Protein AF-B6B911-F1 (afdb_monomer_lite)

Radius of gyration: 18.02 Å; chains: 1; bounding box: 46×20×46 Å

Sequence (84 aa):
MTGNNVSHANNKTKRRFLPNLNDVTLQSEVLGRGVKLRISAAALRSVDHRGGLDAFLAKAKDEELSANALKVKKEIAKAQAAQA

Secondary structure (DSSP, 8-state):
-EEEEE-TT--EEEEE----EEEEEEEETTTTEEEEEEEEHHHHHHHHHTTSHHHHHHHS-GGGS-HHHHHHHHHHHHHHHHH-

pLDDT: mean 90.43, std 5.45, range [55.0, 97.19]

Foldseek 3Di:
DKAFDQDPVRDTDIDDDDAQWDFDWFADPLVRDTDTDTDGPVVVVVQVVLPGLQSSLVPDDPVVDDPVSVVVSVVSVVSVVVVD

Structure (mmCIF, N/CA/C/O backbone):
data_AF-B6B911-F1
#
_entry.id   AF-B6B911-F1
#
loop_
_atom_site.group_PDB
_atom_site.id
_atom_site.type_symbol
_atom_site.label_atom_id
_atom_site.label_alt_id
_atom_site.label_comp_id
_atom_site.label_asym_id
_atom_site.label_entity_id
_atom_site.label_seq_id
_atom_site.pdbx_PDB_ins_code
_atom_site.Cartn_x
_atom_site.Cartn_y
_atom_site.Cartn_z
_atom_site.occupancy
_atom_site.B_iso_or_equiv
_atom_site.auth_seq_id
_atom_site.auth_comp_id
_atom_site.auth_asym_id
_atom_site.auth_atom_id
_atom_site.pdbx_PDB_model_num
ATOM 1 N N . MET A 1 1 ? 13.977 -3.371 -6.265 1.00 85.12 1 MET A N 1
ATOM 2 C CA . MET A 1 1 ? 15.020 -4.370 -6.591 1.00 85.12 1 MET A CA 1
ATOM 3 C C . MET A 1 1 ? 15.813 -3.877 -7.798 1.00 85.12 1 MET A C 1
ATOM 5 O O . MET A 1 1 ? 15.212 -3.318 -8.713 1.00 85.12 1 MET A O 1
ATOM 9 N N . THR A 1 2 ? 17.138 -4.003 -7.793 1.00 92.19 2 THR A N 1
ATOM 10 C CA . THR A 1 2 ? 18.009 -3.643 -8.927 1.00 92.19 2 THR A CA 1
ATOM 11 C C . THR A 1 2 ? 18.535 -4.911 -9.592 1.00 92.19 2 THR A C 1
ATOM 13 O O . THR A 1 2 ? 18.621 -5.959 -8.960 1.00 92.19 2 THR A O 1
ATOM 16 N N . GLY A 1 3 ? 18.849 -4.836 -10.880 1.00 95.50 3 GLY A N 1
ATOM 17 C CA . GLY A 1 3 ? 19.451 -5.943 -11.618 1.00 95.50 3 GLY A CA 1
ATOM 18 C C . GLY A 1 3 ? 20.059 -5.469 -12.926 1.00 95.50 3 GLY A C 1
ATOM 19 O O . GLY A 1 3 ? 20.258 -4.269 -13.115 1.00 95.50 3 GLY A O 1
ATOM 20 N N . ASN A 1 4 ? 20.340 -6.405 -13.829 1.00 97.19 4 ASN A N 1
ATOM 21 C CA . ASN A 1 4 ? 20.887 -6.101 -15.146 1.00 97.19 4 ASN A CA 1
ATOM 22 C C . ASN A 1 4 ? 19.996 -6.682 -16.248 1.00 97.19 4 ASN A C 1
ATOM 24 O O . ASN A 1 4 ? 19.512 -7.801 -16.108 1.00 97.19 4 ASN A O 1
ATOM 28 N N . ASN A 1 5 ? 19.836 -5.966 -17.360 1.00 95.06 5 ASN A N 1
ATOM 29 C CA . ASN A 1 5 ? 19.480 -6.603 -18.622 1.00 95.06 5 ASN A CA 1
ATOM 30 C C . ASN A 1 5 ? 20.754 -7.246 -19.182 1.00 95.06 5 ASN A C 1
ATOM 32 O O . ASN A 1 5 ? 21.796 -6.588 -19.235 1.00 95.06 5 ASN A O 1
ATOM 36 N N . VAL A 1 6 ? 20.677 -8.517 -19.567 1.00 95.88 6 VAL A N 1
ATOM 37 C CA . VAL A 1 6 ? 21.806 -9.299 -20.083 1.00 95.88 6 VAL A CA 1
ATOM 38 C C . VAL A 1 6 ? 21.505 -9.650 -21.535 1.00 95.88 6 VAL A C 1
ATOM 40 O O . VAL A 1 6 ? 20.448 -10.212 -21.817 1.00 95.88 6 VAL A O 1
ATOM 43 N N . SER A 1 7 ? 22.393 -9.280 -22.457 1.00 95.44 7 SER A N 1
ATOM 44 C CA . SER A 1 7 ? 22.275 -9.691 -23.862 1.00 95.44 7 SER A CA 1
ATOM 45 C C . SER A 1 7 ? 22.775 -11.125 -24.070 1.00 95.44 7 SER A C 1
ATOM 47 O O . SER A 1 7 ? 23.438 -11.688 -23.203 1.00 95.44 7 SER A O 1
ATOM 49 N N . HIS A 1 8 ? 22.538 -11.699 -25.253 1.00 95.62 8 HIS A N 1
ATOM 50 C CA . HIS A 1 8 ? 23.104 -13.003 -25.631 1.00 95.62 8 HIS A CA 1
ATOM 51 C C . HIS A 1 8 ? 24.641 -13.049 -25.558 1.00 95.62 8 HIS A C 1
ATOM 53 O O . HIS A 1 8 ? 25.207 -14.089 -25.242 1.00 95.62 8 HIS A O 1
ATOM 59 N N . ALA A 1 9 ? 25.313 -11.914 -25.780 1.00 96.50 9 ALA A N 1
ATOM 60 C CA . ALA A 1 9 ? 26.763 -11.772 -25.619 1.00 96.50 9 ALA A CA 1
ATOM 61 C C . ALA A 1 9 ? 27.196 -11.496 -24.161 1.00 96.50 9 ALA A C 1
ATOM 63 O O . ALA A 1 9 ? 28.350 -11.168 -23.913 1.00 96.50 9 ALA A O 1
ATOM 64 N N . ASN A 1 10 ? 26.280 -11.597 -23.191 1.00 94.31 10 ASN A N 1
ATOM 65 C CA . ASN A 1 10 ? 26.489 -11.306 -21.770 1.00 94.31 10 ASN A CA 1
ATOM 66 C C . ASN A 1 10 ? 26.866 -9.852 -21.430 1.00 94.31 10 ASN A C 1
ATOM 68 O O . ASN A 1 10 ? 27.363 -9.581 -20.334 1.00 94.31 10 ASN A O 1
ATOM 72 N N . ASN A 1 11 ? 26.549 -8.890 -22.302 1.00 95.88 11 ASN A N 1
ATOM 73 C CA . ASN A 1 11 ? 26.697 -7.471 -21.974 1.00 95.88 11 ASN A CA 1
ATOM 74 C C . ASN A 1 11 ? 25.607 -7.063 -20.975 1.00 95.88 11 ASN A C 1
ATOM 76 O O . ASN A 1 11 ? 24.414 -7.220 -21.248 1.00 95.88 11 ASN A O 1
ATOM 80 N N . LYS A 1 12 ? 26.015 -6.549 -19.809 1.00 96.38 12 LYS A N 1
ATOM 81 C CA . LYS A 1 12 ? 25.123 -6.231 -18.684 1.00 96.38 12 LYS A CA 1
ATOM 82 C C . LYS A 1 12 ? 24.839 -4.730 -18.617 1.00 96.38 12 LYS A C 1
ATOM 84 O O . LYS A 1 12 ? 25.765 -3.938 -18.480 1.00 96.38 12 LYS A O 1
ATOM 89 N N . THR A 1 13 ? 23.565 -4.337 -18.636 1.00 96.38 13 THR A N 1
ATOM 90 C CA . THR A 1 13 ? 23.127 -2.942 -18.420 1.00 96.38 13 THR A CA 1
ATOM 91 C C . THR A 1 13 ? 22.233 -2.831 -17.188 1.00 96.38 13 THR A C 1
ATOM 93 O O . THR A 1 13 ? 21.314 -3.628 -17.018 1.00 96.38 13 THR A O 1
ATOM 96 N N . LYS A 1 14 ? 22.485 -1.854 -16.306 1.00 95.69 14 LYS A N 1
ATOM 97 C CA . LYS A 1 14 ? 21.735 -1.697 -15.046 1.00 95.69 14 LYS A CA 1
ATOM 98 C C . LYS A 1 14 ? 20.255 -1.389 -15.309 1.00 95.69 14 LYS A C 1
ATOM 100 O O . LYS A 1 14 ? 19.927 -0.505 -16.095 1.00 95.69 14 LYS A O 1
ATOM 105 N N . ARG A 1 15 ? 19.358 -2.056 -14.579 1.00 95.69 15 ARG A N 1
ATOM 106 C CA . ARG A 1 15 ? 17.902 -1.844 -14.603 1.00 95.69 15 ARG A CA 1
ATOM 107 C C . ARG A 1 15 ? 17.317 -1.831 -13.189 1.00 95.69 15 ARG A C 1
ATOM 109 O O . ARG A 1 15 ? 17.861 -2.414 -12.250 1.00 95.69 15 ARG A O 1
ATOM 116 N N . ARG A 1 16 ? 16.167 -1.169 -13.047 1.00 94.75 16 ARG A N 1
ATOM 117 C CA . ARG A 1 16 ? 15.316 -1.200 -11.850 1.00 94.75 16 ARG A CA 1
ATOM 118 C C . ARG A 1 16 ? 14.059 -2.037 -12.105 1.00 94.75 16 ARG A C 1
ATOM 120 O O . ARG A 1 16 ? 13.423 -1.884 -13.147 1.00 94.75 16 ARG A O 1
ATOM 127 N N . PHE A 1 17 ? 13.694 -2.878 -11.140 1.00 93.19 17 PHE A N 1
ATOM 128 C CA . PHE A 1 17 ? 12.407 -3.573 -11.090 1.00 93.19 17 PHE A CA 1
ATOM 129 C C . PHE A 1 17 ? 11.503 -2.844 -10.100 1.00 93.19 17 PHE A C 1
ATOM 131 O O . PHE A 1 17 ? 11.756 -2.856 -8.889 1.00 93.19 17 PHE A O 1
ATOM 138 N N . LEU A 1 18 ? 10.494 -2.164 -10.638 1.00 92.56 18 LEU A N 1
ATOM 139 C CA . LEU A 1 18 ? 9.503 -1.426 -9.866 1.00 92.56 18 LEU A CA 1
ATOM 140 C C . LEU A 1 18 ? 8.211 -2.247 -9.780 1.00 92.56 18 LEU A C 1
ATOM 142 O O . LEU A 1 18 ? 7.841 -2.888 -10.766 1.00 92.56 18 LEU A O 1
ATOM 146 N N . PRO A 1 19 ? 7.524 -2.244 -8.627 1.00 93.75 19 PRO A N 1
ATOM 147 C CA . PRO A 1 19 ? 6.189 -2.816 -8.533 1.00 93.75 19 PRO A CA 1
ATOM 148 C C . PRO A 1 19 ? 5.203 -2.020 -9.397 1.00 93.75 19 PRO A C 1
ATOM 150 O O . PRO A 1 19 ? 5.374 -0.817 -9.601 1.00 93.75 19 PRO A O 1
ATOM 153 N N . ASN A 1 20 ? 4.149 -2.689 -9.867 1.00 93.88 20 ASN A N 1
ATOM 154 C CA . ASN A 1 20 ? 3.044 -2.030 -10.559 1.00 93.88 20 ASN A CA 1
ATOM 155 C C . ASN A 1 20 ? 2.202 -1.242 -9.541 1.00 93.88 20 ASN A C 1
ATOM 157 O O . ASN A 1 20 ? 1.394 -1.849 -8.835 1.00 93.88 20 ASN A O 1
ATOM 161 N N . LEU A 1 21 ? 2.483 0.056 -9.395 1.00 93.56 21 LEU A N 1
ATOM 162 C CA . LEU A 1 21 ? 1.857 0.951 -8.419 1.00 93.56 21 LEU A CA 1
ATOM 163 C C . LEU A 1 21 ? 0.723 1.746 -9.062 1.00 93.56 21 LEU A C 1
ATOM 165 O O . LEU A 1 21 ? 0.968 2.492 -10.008 1.00 93.56 21 LEU A O 1
ATOM 169 N N . ASN A 1 22 ? -0.461 1.674 -8.459 1.00 92.62 22 ASN A N 1
ATOM 170 C CA . ASN A 1 22 ? -1.670 2.337 -8.927 1.00 92.62 22 ASN A CA 1
ATOM 171 C C . ASN A 1 22 ? -2.239 3.224 -7.812 1.00 92.62 22 ASN A C 1
ATOM 173 O O . ASN A 1 22 ? -2.222 2.839 -6.640 1.00 92.62 22 ASN A O 1
ATOM 177 N N . ASP A 1 23 ? -2.768 4.391 -8.179 1.00 93.88 23 ASP A N 1
ATOM 178 C CA . ASP A 1 23 ? -3.522 5.247 -7.262 1.00 93.88 23 ASP A CA 1
ATOM 179 C C . ASP A 1 23 ? -4.982 4.792 -7.245 1.00 93.88 23 ASP A C 1
ATOM 181 O O . ASP A 1 23 ? -5.698 4.942 -8.234 1.00 93.88 23 ASP A O 1
ATOM 185 N N . VAL A 1 24 ? -5.418 4.211 -6.127 1.00 91.75 24 VAL A N 1
ATOM 186 C CA . VAL A 1 24 ? -6.755 3.622 -5.985 1.00 91.75 24 VAL A CA 1
ATOM 187 C C . VAL A 1 24 ? -7.426 4.174 -4.733 1.00 91.75 24 VAL A C 1
ATOM 189 O O . VAL A 1 24 ? -6.780 4.408 -3.710 1.00 91.75 24 VAL A O 1
ATOM 192 N N . THR A 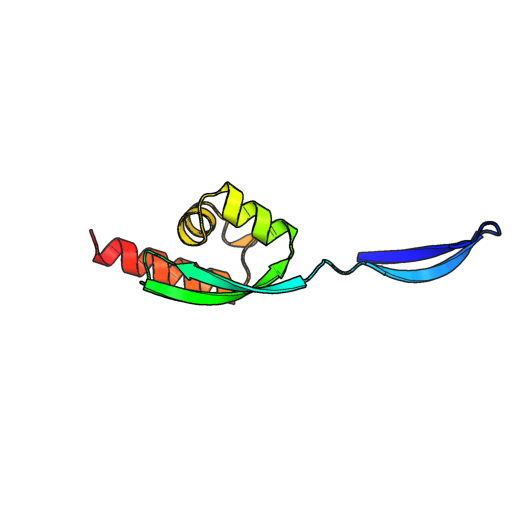1 25 ? -8.736 4.383 -4.817 1.00 92.94 25 THR A N 1
ATOM 193 C CA . THR A 1 25 ? -9.575 4.713 -3.663 1.00 92.94 25 THR A CA 1
ATOM 194 C C . THR A 1 25 ? -10.279 3.447 -3.198 1.00 92.94 25 THR A C 1
ATOM 196 O O . THR A 1 25 ? -11.051 2.862 -3.952 1.00 92.94 25 THR A O 1
ATOM 199 N N . LEU A 1 26 ? -10.010 3.029 -1.964 1.00 90.25 26 LEU A N 1
ATOM 200 C CA . LEU A 1 26 ? -10.658 1.888 -1.324 1.00 90.25 26 LEU A CA 1
ATOM 201 C C . LEU A 1 26 ? -11.706 2.402 -0.339 1.00 90.25 26 LEU A C 1
ATOM 203 O O . LEU A 1 26 ? -11.418 3.295 0.456 1.00 90.25 26 LEU A O 1
ATOM 207 N N . GLN A 1 27 ? -12.919 1.863 -0.403 1.00 90.69 27 GLN A N 1
ATOM 208 C CA . GLN A 1 27 ? -13.990 2.243 0.516 1.00 90.69 27 GLN A CA 1
ATOM 209 C C . GLN A 1 27 ? -13.825 1.505 1.849 1.00 90.69 27 GLN A C 1
ATOM 211 O O . GLN A 1 27 ? -13.523 0.312 1.863 1.00 90.69 27 GLN A O 1
ATOM 216 N N . SER A 1 28 ? -13.993 2.235 2.951 1.00 90.00 28 SER A N 1
ATOM 217 C CA . SER A 1 28 ? -14.095 1.682 4.302 1.00 90.00 28 SER A CA 1
ATOM 218 C C . SER A 1 28 ? -15.553 1.751 4.735 1.00 90.00 28 SER A C 1
ATOM 220 O O . SER A 1 28 ? -16.153 2.828 4.712 1.00 90.00 28 SER A O 1
ATOM 222 N N . GLU A 1 29 ? -16.116 0.611 5.120 1.00 87.94 29 GLU A N 1
ATOM 223 C CA . GLU A 1 29 ? -17.490 0.509 5.613 1.00 87.94 29 GLU A CA 1
ATOM 224 C C . GLU A 1 29 ? -17.577 1.058 7.036 1.00 87.94 29 GLU A C 1
ATOM 226 O O . GLU A 1 29 ? -18.481 1.827 7.351 1.00 87.94 29 GLU A O 1
ATOM 231 N N . VAL A 1 30 ? -16.576 0.757 7.869 1.00 87.44 30 VAL A N 1
ATOM 232 C CA . VAL A 1 30 ? -16.513 1.216 9.266 1.00 87.44 30 VAL A CA 1
ATOM 233 C C . VAL A 1 30 ? -16.434 2.741 9.356 1.00 87.44 30 VAL A C 1
ATOM 235 O O . VAL A 1 30 ? -17.063 3.345 10.224 1.00 87.44 30 VAL A O 1
ATOM 238 N N . LEU A 1 31 ? -15.642 3.372 8.482 1.00 86.19 31 LEU A N 1
ATOM 239 C CA . LEU A 1 31 ? -15.459 4.827 8.475 1.00 86.19 31 LEU A CA 1
ATOM 240 C C . LEU A 1 31 ? -16.456 5.562 7.567 1.00 86.19 31 LEU A C 1
ATOM 242 O O . LEU A 1 31 ? -16.484 6.792 7.587 1.00 86.19 31 LEU A O 1
ATOM 246 N N . GLY A 1 32 ? -17.215 4.845 6.732 1.00 87.38 32 GLY A N 1
ATOM 247 C CA . GLY A 1 32 ? -18.145 5.430 5.762 1.00 87.38 32 GLY A CA 1
ATOM 248 C C . GLY A 1 32 ? -17.489 6.359 4.731 1.00 87.38 32 GLY A C 1
ATOM 249 O O . GLY A 1 32 ? -18.154 7.238 4.184 1.00 87.38 32 GLY A O 1
ATOM 250 N N . ARG A 1 33 ? -16.177 6.224 4.484 1.00 90.44 33 ARG A N 1
ATOM 251 C CA . ARG A 1 33 ? -15.421 7.096 3.569 1.00 90.44 33 ARG A CA 1
ATOM 252 C C . ARG A 1 33 ? -14.397 6.335 2.734 1.00 90.44 33 ARG A C 1
ATOM 254 O O . ARG A 1 33 ? -13.839 5.325 3.162 1.00 90.44 33 ARG A O 1
ATOM 261 N N . GLY A 1 34 ? -14.085 6.900 1.569 1.00 91.06 34 GLY A N 1
ATOM 262 C CA . GLY A 1 34 ? -13.037 6.403 0.683 1.00 91.06 34 GLY A CA 1
ATOM 263 C C . GLY A 1 34 ? -11.644 6.838 1.135 1.00 91.06 34 GLY A C 1
ATOM 264 O O . GLY A 1 34 ? -11.388 8.022 1.354 1.00 91.06 34 GLY A O 1
ATOM 265 N N . VAL A 1 35 ? -10.719 5.886 1.222 1.00 90.50 35 VAL A N 1
ATOM 266 C CA . VAL A 1 35 ? -9.302 6.119 1.508 1.00 90.50 35 VAL A CA 1
ATOM 267 C C . VAL A 1 35 ? -8.507 5.973 0.215 1.00 90.50 35 VAL A C 1
ATOM 269 O O . VAL A 1 35 ? -8.445 4.897 -0.379 1.00 90.50 35 VAL A O 1
ATOM 272 N N . LYS A 1 36 ? -7.869 7.060 -0.225 1.00 92.44 36 LYS A N 1
ATOM 273 C CA . LYS A 1 36 ? -6.984 7.045 -1.394 1.00 92.44 36 LYS A CA 1
ATOM 274 C C . LYS A 1 36 ? -5.581 6.602 -0.990 1.00 92.44 36 LYS A C 1
ATOM 276 O O . LYS A 1 36 ? -4.946 7.241 -0.151 1.00 92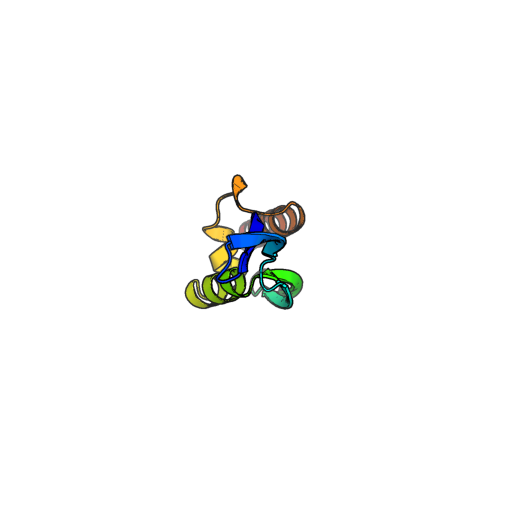.44 36 LYS A O 1
ATOM 281 N N . LEU A 1 37 ? -5.085 5.532 -1.604 1.00 91.12 37 LEU A N 1
ATOM 282 C CA . LEU A 1 37 ? -3.750 4.989 -1.364 1.00 91.12 37 LEU A CA 1
ATOM 283 C C . LEU A 1 37 ? -3.065 4.656 -2.691 1.00 91.12 37 LEU A C 1
ATOM 285 O O . LEU A 1 37 ? -3.696 4.199 -3.643 1.00 91.12 37 LEU A O 1
ATOM 289 N N . ARG A 1 38 ? -1.743 4.836 -2.726 1.00 92.88 38 ARG A N 1
ATOM 290 C CA . ARG A 1 38 ? -0.905 4.327 -3.811 1.00 92.88 38 ARG A CA 1
ATOM 291 C C . ARG A 1 38 ? -0.437 2.926 -3.452 1.00 92.88 38 ARG A C 1
ATOM 293 O O . ARG A 1 38 ? 0.422 2.766 -2.585 1.00 92.88 38 ARG A O 1
ATOM 300 N N . ILE A 1 39 ? -1.010 1.917 -4.096 1.00 91.94 39 ILE A N 1
ATOM 301 C CA . ILE A 1 39 ? -0.800 0.507 -3.745 1.00 91.94 39 ILE A CA 1
ATOM 302 C C . ILE A 1 39 ? -0.314 -0.301 -4.939 1.00 91.94 39 ILE A C 1
ATOM 304 O O . ILE A 1 39 ? -0.505 0.077 -6.092 1.00 91.94 39 ILE A O 1
ATOM 308 N N . SER A 1 40 ? 0.333 -1.433 -4.665 1.00 94.12 40 SER A N 1
ATOM 309 C CA . SER A 1 40 ? 0.693 -2.368 -5.724 1.00 94.12 40 SER A CA 1
ATOM 310 C C . SER A 1 40 ? -0.527 -3.171 -6.182 1.00 94.12 40 SER A C 1
ATOM 312 O O . SER A 1 40 ? -1.418 -3.478 -5.389 1.00 94.12 40 SER A O 1
ATOM 314 N N . ALA A 1 41 ? -0.538 -3.611 -7.440 1.00 93.38 41 ALA A N 1
ATOM 315 C CA . ALA A 1 41 ? -1.584 -4.507 -7.945 1.00 93.38 41 ALA A CA 1
ATOM 316 C C . ALA A 1 41 ? -1.672 -5.846 -7.171 1.00 93.38 41 ALA A C 1
ATOM 318 O O . ALA A 1 41 ? -2.706 -6.510 -7.167 1.00 93.38 41 ALA A O 1
ATOM 319 N N . ALA A 1 42 ? -0.590 -6.274 -6.509 1.00 93.00 42 ALA A N 1
ATOM 320 C CA . ALA A 1 42 ? -0.606 -7.445 -5.628 1.00 93.00 42 ALA A CA 1
ATOM 321 C C . ALA A 1 42 ? -1.326 -7.162 -4.299 1.00 93.00 42 ALA A C 1
ATOM 323 O O . ALA A 1 42 ? -2.082 -8.006 -3.818 1.00 93.00 42 ALA A O 1
ATOM 324 N N . ALA A 1 43 ? -1.129 -5.966 -3.736 1.00 91.81 43 ALA A N 1
ATOM 325 C CA . ALA A 1 43 ? -1.852 -5.528 -2.550 1.00 91.81 43 ALA A CA 1
ATOM 326 C C . ALA A 1 43 ? -3.354 -5.400 -2.837 1.00 91.81 43 ALA A C 1
ATOM 328 O O . ALA A 1 43 ? -4.145 -5.904 -2.050 1.00 91.81 43 ALA A O 1
ATOM 329 N N . LEU A 1 44 ? -3.743 -4.838 -3.989 1.00 92.12 44 LEU A N 1
ATOM 330 C CA . LEU A 1 44 ? -5.153 -4.734 -4.389 1.00 92.12 44 LEU A CA 1
ATOM 331 C C . LEU A 1 44 ? -5.847 -6.108 -4.417 1.00 92.12 44 LEU A C 1
ATOM 333 O O . LEU A 1 44 ? -6.828 -6.310 -3.714 1.00 92.12 44 LEU A O 1
ATOM 337 N N . ARG A 1 45 ? -5.248 -7.100 -5.091 1.00 93.19 45 ARG A N 1
ATOM 338 C CA . ARG A 1 45 ? -5.762 -8.485 -5.096 1.00 93.19 45 ARG A CA 1
ATOM 339 C C . ARG A 1 45 ? -5.888 -9.085 -3.695 1.00 93.19 45 ARG A C 1
ATOM 341 O O . ARG A 1 45 ? -6.788 -9.873 -3.430 1.00 93.19 45 ARG A O 1
ATOM 348 N N . SER A 1 46 ? -4.970 -8.727 -2.800 1.00 93.19 46 SER A N 1
ATOM 349 C CA . SER A 1 46 ? -4.972 -9.204 -1.416 1.00 93.19 46 SER A CA 1
ATOM 350 C C . SER A 1 46 ? -6.060 -8.550 -0.562 1.00 93.19 46 SER A C 1
ATOM 352 O O . SER A 1 46 ? -6.512 -9.169 0.400 1.00 93.19 46 SER A O 1
ATOM 354 N N . VAL A 1 47 ? -6.444 -7.310 -0.875 1.00 91.81 47 VAL A N 1
ATOM 355 C CA . VAL A 1 47 ? -7.580 -6.609 -0.260 1.00 91.81 47 VAL A CA 1
ATOM 356 C C . VAL A 1 47 ? -8.885 -7.248 -0.725 1.00 91.81 47 VAL A C 1
ATOM 358 O O . VAL A 1 47 ? -9.700 -7.623 0.115 1.00 91.81 47 VAL A O 1
ATOM 361 N N . ASP A 1 48 ? -9.032 -7.476 -2.032 1.00 90.62 48 ASP A N 1
ATOM 362 C CA . ASP A 1 48 ? -10.223 -8.115 -2.605 1.00 90.62 48 ASP A CA 1
ATOM 363 C C . ASP A 1 48 ? -10.418 -9.528 -2.046 1.00 90.62 48 ASP A C 1
ATOM 365 O O . ASP A 1 48 ? -11.499 -9.884 -1.586 1.00 90.62 48 ASP A O 1
ATOM 369 N N . HIS A 1 49 ? -9.341 -10.318 -1.979 1.00 92.50 49 HIS A N 1
ATOM 370 C CA . HIS A 1 49 ? -9.387 -11.667 -1.415 1.00 92.50 49 HIS A CA 1
ATOM 371 C C . HIS A 1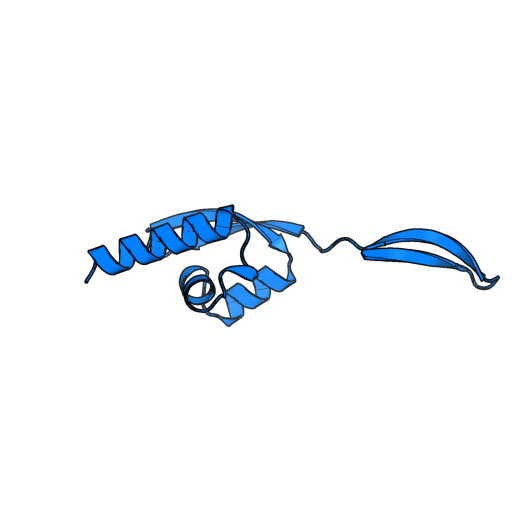 49 ? -9.770 -11.690 0.072 1.00 92.50 49 HIS A C 1
ATOM 373 O O . HIS A 1 49 ? -10.357 -12.660 0.547 1.00 92.50 49 HIS A O 1
ATOM 379 N N . ARG A 1 50 ? -9.445 -10.632 0.824 1.00 89.25 50 ARG A N 1
ATOM 380 C CA . ARG A 1 50 ? -9.820 -10.509 2.239 1.00 89.25 50 ARG A CA 1
ATOM 381 C C . ARG A 1 50 ? -11.215 -9.915 2.448 1.00 89.25 50 ARG A C 1
ATOM 383 O O . ARG A 1 50 ? -11.635 -9.841 3.599 1.00 89.25 50 ARG A O 1
ATOM 390 N N . GLY A 1 51 ? -11.922 -9.545 1.379 1.00 87.38 51 GLY A N 1
ATOM 391 C CA . GLY A 1 51 ? -13.276 -8.999 1.451 1.00 87.38 51 GLY A CA 1
ATOM 392 C C . GLY A 1 51 ? -13.329 -7.511 1.795 1.00 87.38 51 GLY A C 1
ATOM 393 O O . GLY A 1 51 ? -14.294 -7.075 2.406 1.00 87.38 51 GLY A O 1
ATOM 394 N N . GLY A 1 52 ? -12.299 -6.735 1.441 1.00 88.56 52 GLY A N 1
ATOM 395 C CA . GLY A 1 52 ? -12.309 -5.276 1.586 1.00 88.56 52 GLY A CA 1
ATOM 396 C C . GLY A 1 52 ? -11.195 -4.712 2.468 1.00 88.56 52 GLY A C 1
ATOM 397 O O . GLY A 1 52 ? -10.379 -5.436 3.048 1.00 88.56 52 GLY A O 1
ATOM 398 N N . LEU A 1 53 ? -11.138 -3.376 2.533 1.00 89.38 53 LEU A N 1
ATOM 399 C CA . LEU A 1 53 ? -10.063 -2.639 3.204 1.00 89.38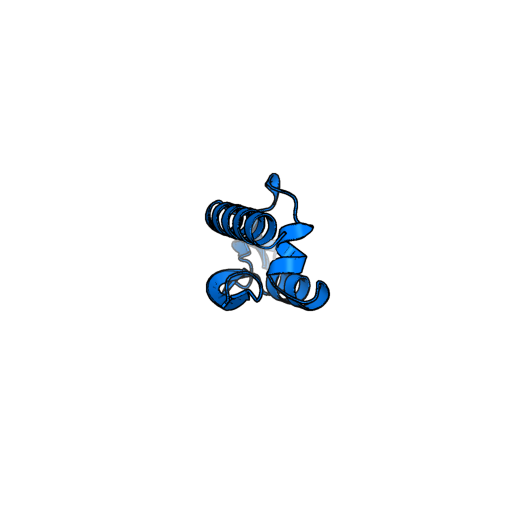 53 LEU A CA 1
ATOM 400 C C . LEU A 1 53 ? -10.040 -2.908 4.713 1.00 89.38 53 LEU A C 1
ATOM 402 O O . LEU A 1 53 ? -8.977 -3.178 5.271 1.00 89.38 53 LEU A O 1
ATOM 406 N N . ASP A 1 54 ? -11.202 -2.870 5.358 1.00 88.38 54 ASP A N 1
ATOM 407 C CA . ASP A 1 54 ? -11.304 -2.968 6.816 1.00 88.38 54 ASP A CA 1
ATOM 408 C C . ASP A 1 54 ? -10.908 -4.368 7.306 1.00 88.38 54 ASP A C 1
ATOM 410 O O . ASP A 1 54 ? -10.088 -4.513 8.215 1.00 88.38 54 ASP A O 1
ATOM 414 N N . ALA A 1 55 ? -11.397 -5.412 6.627 1.00 90.12 55 ALA A N 1
ATOM 415 C CA . ALA A 1 55 ? -11.048 -6.802 6.913 1.00 90.12 55 ALA A CA 1
ATOM 416 C C . ALA A 1 55 ? -9.561 -7.100 6.653 1.00 90.12 55 ALA A C 1
ATOM 418 O O . ALA A 1 55 ? -8.929 -7.860 7.397 1.00 90.12 55 ALA A O 1
ATOM 419 N N . PHE A 1 56 ? -8.977 -6.487 5.617 1.00 91.56 56 PHE A N 1
ATOM 420 C CA . PHE A 1 56 ? -7.541 -6.560 5.366 1.00 91.56 56 PHE A CA 1
ATOM 421 C C . PHE A 1 56 ? -6.744 -5.920 6.507 1.00 91.56 56 PHE A C 1
ATOM 423 O O . PHE A 1 56 ? -5.840 -6.556 7.051 1.00 91.56 56 PHE A O 1
ATOM 430 N N . LEU A 1 57 ? -7.085 -4.687 6.892 1.00 90.06 57 LEU A N 1
ATOM 431 C CA . LEU A 1 57 ? -6.356 -3.930 7.911 1.00 90.06 57 LEU A CA 1
ATOM 432 C C . LEU A 1 57 ? -6.485 -4.544 9.308 1.00 90.06 57 LEU A C 1
ATOM 434 O O . LEU A 1 57 ? -5.523 -4.492 10.072 1.00 90.06 57 LEU A O 1
ATOM 438 N N . ALA A 1 58 ? -7.615 -5.179 9.625 1.00 88.38 58 ALA A N 1
ATOM 439 C CA . ALA A 1 58 ? -7.807 -5.892 10.887 1.00 88.38 58 ALA A CA 1
ATOM 440 C C . ALA A 1 58 ? -6.849 -7.088 11.047 1.00 88.38 58 ALA A C 1
ATOM 442 O O . ALA A 1 58 ? -6.359 -7.345 12.144 1.00 88.38 58 ALA A O 1
ATOM 443 N N . LYS A 1 59 ? -6.548 -7.804 9.953 1.00 87.69 59 LYS A N 1
ATOM 444 C CA . LYS A 1 59 ? -5.666 -8.989 9.956 1.00 87.69 59 LYS A CA 1
ATOM 445 C C . 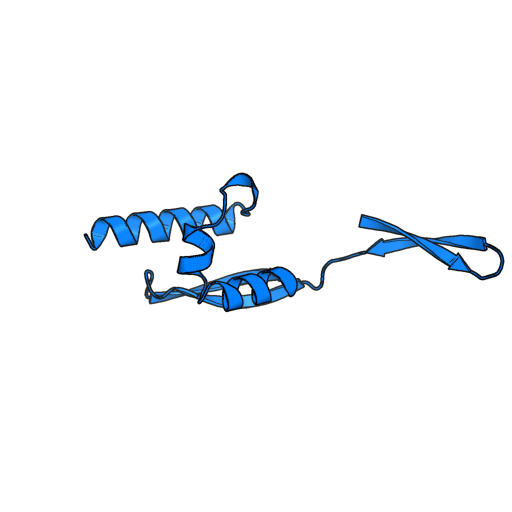LYS A 1 59 ? -4.194 -8.670 9.684 1.00 87.69 59 LYS A C 1
ATOM 447 O O . LYS A 1 59 ? -3.331 -9.497 9.971 1.00 87.69 59 LYS A O 1
ATOM 452 N N . ALA A 1 60 ? -3.903 -7.523 9.076 1.00 89.81 60 ALA A N 1
ATOM 453 C CA . ALA A 1 60 ? -2.545 -7.138 8.710 1.00 89.81 60 ALA A CA 1
ATOM 454 C C . ALA A 1 60 ? -1.691 -6.822 9.949 1.00 89.81 60 ALA A C 1
ATOM 456 O O . ALA A 1 60 ? -2.160 -6.178 10.892 1.00 89.81 60 ALA A O 1
ATOM 457 N N . LYS A 1 61 ? -0.420 -7.238 9.927 1.00 88.56 61 LYS A N 1
ATOM 458 C CA . LYS A 1 61 ? 0.565 -6.892 10.961 1.00 88.56 61 LYS A CA 1
ATOM 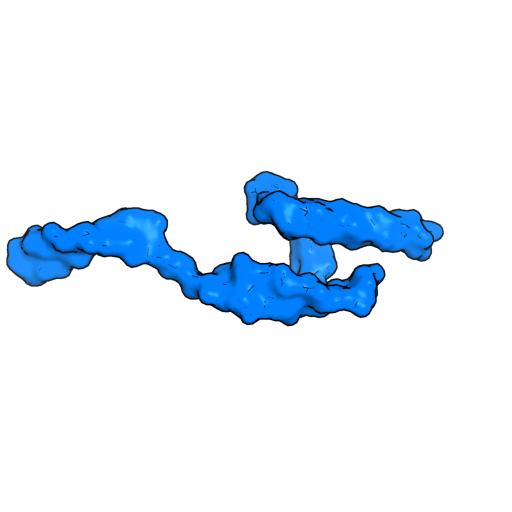459 C C . LYS A 1 61 ? 1.027 -5.447 10.801 1.00 88.56 61 LYS A C 1
ATOM 461 O O . LYS A 1 61 ? 1.119 -4.944 9.684 1.00 88.56 61 LYS A O 1
ATOM 466 N N . ASP A 1 62 ? 1.371 -4.800 11.908 1.00 86.06 62 ASP A N 1
ATOM 467 C CA . ASP A 1 62 ? 1.748 -3.381 11.897 1.00 86.06 62 ASP A CA 1
ATOM 468 C C . ASP A 1 62 ? 3.071 -3.122 11.157 1.00 86.06 62 ASP A C 1
ATOM 470 O O . ASP A 1 62 ? 3.221 -2.093 10.505 1.00 86.06 62 ASP A O 1
ATOM 474 N N . GLU A 1 63 ? 3.995 -4.083 11.184 1.00 88.06 63 GLU A N 1
ATOM 475 C CA . GLU A 1 63 ? 5.296 -4.014 10.499 1.00 88.06 63 GLU A CA 1
ATOM 476 C C . GLU A 1 63 ? 5.177 -4.007 8.966 1.00 88.06 63 GLU A C 1
ATOM 478 O O . GLU A 1 63 ? 6.044 -3.486 8.267 1.00 88.06 63 GLU A O 1
ATOM 483 N N . GLU A 1 64 ? 4.095 -4.575 8.432 1.00 85.00 64 GLU A N 1
ATOM 484 C CA . GLU A 1 64 ? 3.856 -4.691 6.989 1.00 85.00 64 GLU A CA 1
ATOM 485 C C . GLU A 1 64 ? 3.107 -3.471 6.424 1.00 85.00 64 GLU A C 1
ATOM 487 O O . GLU A 1 64 ? 2.944 -3.331 5.207 1.00 85.00 64 GLU A O 1
ATOM 492 N N . LEU A 1 65 ? 2.633 -2.576 7.295 1.00 87.19 65 LEU A N 1
ATOM 493 C CA . LEU A 1 65 ? 1.810 -1.430 6.933 1.00 87.19 65 LEU A CA 1
ATOM 494 C C . LEU A 1 65 ? 2.643 -0.149 6.830 1.00 87.19 65 LEU A C 1
ATOM 496 O O . LEU A 1 65 ? 3.534 0.138 7.624 1.00 87.19 65 LEU A O 1
ATOM 500 N N . SER A 1 66 ? 2.300 0.686 5.848 1.00 87.94 66 SER A N 1
ATOM 501 C CA . SER A 1 66 ? 2.868 2.034 5.748 1.00 87.94 66 SER A CA 1
ATOM 502 C C . SER A 1 66 ? 2.340 2.947 6.859 1.00 87.94 66 SER A C 1
ATOM 504 O O . SER A 1 66 ? 1.252 2.729 7.390 1.00 87.94 66 SER A O 1
ATOM 506 N N . ALA A 1 67 ? 3.043 4.047 7.145 1.00 90.12 67 ALA A N 1
ATOM 507 C CA . ALA A 1 67 ? 2.611 5.030 8.145 1.00 90.12 67 ALA A CA 1
ATOM 508 C C . ALA A 1 67 ? 1.179 5.554 7.911 1.00 90.12 67 ALA A C 1
ATOM 510 O O . ALA A 1 67 ? 0.431 5.763 8.865 1.00 90.12 67 ALA A O 1
ATOM 511 N N . ASN A 1 68 ? 0.772 5.734 6.650 1.00 89.25 68 ASN A N 1
ATOM 512 C CA . ASN A 1 68 ? -0.589 6.153 6.311 1.00 89.25 68 ASN A CA 1
ATOM 513 C C . ASN A 1 68 ? -1.606 5.037 6.572 1.00 89.25 68 ASN A C 1
ATOM 515 O O . ASN A 1 68 ? -2.664 5.298 7.137 1.00 89.25 68 ASN A O 1
ATOM 519 N N . ALA A 1 69 ? -1.273 3.793 6.222 1.00 89.12 69 ALA A N 1
ATOM 520 C CA . ALA A 1 69 ? -2.143 2.650 6.480 1.00 89.12 69 ALA A CA 1
ATOM 521 C C . ALA A 1 69 ? -2.297 2.368 7.986 1.00 89.12 69 ALA A C 1
ATOM 523 O O . ALA A 1 69 ? -3.392 2.050 8.438 1.00 89.12 69 ALA A O 1
ATOM 524 N N . LEU A 1 70 ? -1.241 2.572 8.782 1.00 91.94 70 LEU A N 1
ATOM 525 C CA . LEU A 1 70 ? -1.294 2.476 10.244 1.00 91.94 70 LEU A CA 1
ATOM 526 C C . LEU A 1 70 ? -2.222 3.523 10.867 1.00 91.94 70 LEU A C 1
ATOM 528 O O . LEU A 1 70 ? -2.953 3.207 11.804 1.00 91.94 70 LEU A O 1
ATOM 532 N N . LYS A 1 71 ? -2.226 4.760 10.353 1.00 91.06 71 LYS A N 1
ATOM 533 C CA . LYS A 1 71 ? -3.174 5.796 10.800 1.00 91.06 71 LYS A CA 1
ATOM 534 C C . LYS A 1 71 ? -4.614 5.359 10.548 1.00 91.06 71 LYS A C 1
ATOM 536 O O . LYS A 1 71 ? -5.417 5.380 11.473 1.00 91.06 71 LYS A O 1
ATOM 541 N N . VAL A 1 72 ? -4.902 4.878 9.339 1.00 90.62 72 VAL A N 1
ATOM 542 C CA . VAL A 1 72 ? -6.238 4.388 8.966 1.00 90.62 72 VAL A CA 1
ATOM 543 C C . VAL A 1 72 ? -6.646 3.188 9.822 1.00 90.62 72 VAL A C 1
ATOM 545 O O . VAL A 1 72 ? -7.757 3.163 10.336 1.00 90.62 72 VAL A O 1
ATOM 548 N N . LYS A 1 73 ? -5.742 2.233 10.071 1.00 90.75 73 LYS A N 1
ATOM 549 C CA . LYS A 1 73 ? -6.012 1.089 10.956 1.00 90.75 73 LYS A CA 1
ATOM 550 C C . LYS A 1 73 ? -6.382 1.533 12.375 1.00 90.75 73 LYS A C 1
ATOM 552 O O . LYS A 1 73 ? -7.329 1.006 12.950 1.00 90.75 73 LYS A O 1
ATOM 557 N N . LYS A 1 74 ? -5.672 2.521 12.931 1.00 91.19 74 LYS A N 1
ATOM 558 C CA . LYS A 1 74 ? -5.985 3.089 14.254 1.00 91.19 74 LYS A CA 1
ATOM 559 C C . LYS A 1 74 ? -7.332 3.811 14.268 1.00 91.19 74 LYS A C 1
ATOM 561 O O . LYS A 1 74 ? -8.072 3.678 15.237 1.00 91.19 74 LYS A O 1
ATOM 566 N N . GLU A 1 75 ? -7.656 4.554 13.210 1.00 90.00 75 GLU A N 1
ATOM 567 C CA . GLU A 1 75 ? -8.965 5.199 13.057 1.00 90.00 75 GLU A CA 1
ATOM 568 C C . GLU A 1 75 ? -10.098 4.168 13.003 1.00 90.00 75 GLU A C 1
ATOM 570 O O . GLU A 1 75 ? -11.077 4.320 13.729 1.00 90.00 75 GLU A O 1
ATOM 575 N N . ILE A 1 76 ? -9.938 3.097 12.217 1.00 89.44 76 ILE A N 1
ATOM 576 C CA . ILE A 1 76 ? -10.905 1.992 12.124 1.00 89.44 76 ILE A CA 1
ATOM 577 C C . ILE A 1 76 ? -11.082 1.323 13.488 1.00 89.44 76 ILE A C 1
ATOM 579 O O . ILE A 1 76 ? -12.209 1.172 13.943 1.00 89.44 76 ILE A O 1
ATOM 583 N N . ALA A 1 77 ? -9.989 0.980 14.175 1.00 89.69 77 ALA A N 1
ATOM 584 C CA . ALA A 1 77 ? -10.056 0.345 15.492 1.00 89.69 77 ALA A CA 1
ATOM 585 C C . ALA A 1 77 ? -10.766 1.235 16.528 1.00 89.69 77 ALA A C 1
ATOM 587 O O . ALA A 1 77 ? -11.572 0.751 17.320 1.00 89.69 77 ALA A O 1
ATOM 588 N N . LYS A 1 78 ? -10.511 2.550 16.498 1.00 90.75 78 LYS A N 1
ATOM 589 C CA . LYS A 1 78 ? -11.199 3.517 17.361 1.00 90.75 78 LYS A CA 1
ATOM 590 C C . LYS A 1 78 ? -12.690 3.620 17.029 1.00 90.75 78 LYS A C 1
ATOM 592 O O . LYS A 1 78 ? -13.503 3.674 17.944 1.00 90.75 78 LYS A O 1
ATOM 597 N N . ALA A 1 79 ? -13.043 3.661 15.746 1.00 88.00 79 ALA A N 1
ATOM 598 C CA . ALA A 1 79 ? -14.432 3.721 15.302 1.00 88.00 79 ALA A CA 1
ATOM 599 C C . ALA A 1 79 ? -15.203 2.445 15.676 1.00 88.00 79 ALA A C 1
ATOM 601 O O . ALA A 1 79 ? -16.314 2.545 16.182 1.00 88.00 79 ALA A O 1
ATOM 602 N N . GLN A 1 80 ? -14.586 1.269 15.531 1.00 86.12 80 GLN A N 1
ATOM 603 C CA . GLN A 1 80 ? -15.161 -0.010 15.963 1.00 86.12 80 GLN A CA 1
ATOM 604 C C . GLN A 1 80 ? -15.397 -0.054 17.475 1.00 86.12 80 GLN A C 1
ATOM 606 O O . GLN A 1 80 ? -16.461 -0.473 17.912 1.00 86.12 80 GLN A O 1
ATOM 611 N N . ALA A 1 81 ? -14.440 0.423 18.277 1.00 86.31 81 ALA A N 1
ATOM 612 C CA . ALA A 1 81 ? -14.588 0.474 19.732 1.00 86.31 81 ALA A CA 1
ATOM 613 C C . ALA A 1 81 ? -15.677 1.454 20.204 1.00 86.31 81 ALA A C 1
ATOM 615 O O . ALA A 1 81 ? -16.202 1.283 21.293 1.00 86.31 81 ALA A O 1
ATOM 616 N N . ALA A 1 82 ? -16.002 2.480 19.411 1.00 81.12 82 ALA A N 1
ATOM 617 C CA . ALA A 1 82 ? -17.083 3.421 19.712 1.00 81.12 82 ALA A CA 1
ATOM 618 C C . ALA A 1 82 ? -18.473 2.917 19.279 1.00 81.12 82 ALA A C 1
ATOM 620 O O . ALA A 1 82 ? -19.479 3.498 19.677 1.00 81.12 82 ALA A O 1
ATOM 621 N N . GLN A 1 83 ? -18.525 1.892 18.424 1.00 70.94 83 GLN A N 1
ATOM 622 C CA . GLN A 1 83 ? -19.761 1.262 17.948 1.00 70.94 83 GLN A CA 1
ATOM 623 C C . GLN A 1 83 ? -20.202 0.079 18.830 1.00 70.94 83 GLN A C 1
ATOM 625 O O . GLN A 1 83 ? -21.326 -0.393 18.667 1.00 70.94 83 GLN A O 1
ATOM 630 N N . ALA A 1 84 ? -19.325 -0.395 19.724 1.00 55.00 84 ALA A N 1
ATOM 631 C CA . ALA A 1 84 ? -19.590 -1.435 20.719 1.00 55.00 84 ALA A CA 1
ATOM 632 C C . ALA A 1 84 ? -20.061 -0.824 22.046 1.00 55.00 84 ALA A C 1
ATOM 634 O O . ALA A 1 84 ? -20.938 -1.446 22.684 1.00 55.00 84 ALA A O 1
#